Protein AF-A0A182ARY6-F1 (afdb_monomer_lite)

Secondary structure (DSSP, 8-state):
------GGGBTTEEPPSSS--EEETTTTEEE-TTGGGT---TT--BPPP--------------------------------------------TTS-----

Radius of gyration: 28.25 Å; chains: 1; bounding box: 25×79×66 Å

pLDDT: mean 71.65, std 17.61, range [42.81, 94.44]

Structure (mmCIF, N/CA/C/O backbone):
data_AF-A0A182ARY6-F1
#
_entry.id   AF-A0A182ARY6-F1
#
loop_
_atom_site.group_PDB
_atom_site.id
_atom_site.type_symbol
_atom_site.label_atom_id
_atom_site.label_alt_id
_atom_site.label_comp_id
_atom_site.label_asym_id
_atom_site.label_entity_id
_atom_site.label_seq_id
_atom_site.pdbx_PDB_ins_code
_atom_site.Cartn_x
_atom_site.Cartn_y
_atom_site.Cartn_z
_atom_site.occupancy
_atom_site.B_iso_or_equiv
_atom_site.auth_seq_id
_atom_site.auth_comp_id
_atom_site.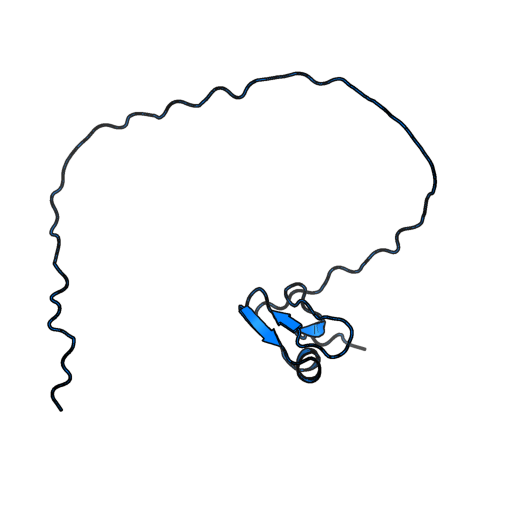auth_asym_id
_atom_site.auth_atom_id
_atom_site.pdbx_PDB_model_num
ATOM 1 N N . MET A 1 1 ? -11.232 -5.020 19.361 1.00 43.62 1 MET A N 1
ATOM 2 C CA . MET A 1 1 ? -10.017 -4.270 18.968 1.00 43.62 1 MET A CA 1
ATOM 3 C C . MET A 1 1 ? -10.121 -3.964 17.479 1.00 43.62 1 MET A C 1
ATOM 5 O O . MET A 1 1 ? -10.078 -4.894 16.686 1.00 43.62 1 MET A O 1
ATOM 9 N N . GLY A 1 2 ? -10.391 -2.713 17.096 1.00 60.28 2 GLY A N 1
ATOM 10 C CA . GLY A 1 2 ? -10.573 -2.341 15.687 1.00 60.28 2 GLY A CA 1
ATOM 11 C C . GLY A 1 2 ? -9.232 -2.223 14.960 1.00 60.28 2 GLY A C 1
ATOM 12 O O . GLY A 1 2 ? -8.321 -1.568 15.460 1.00 60.28 2 GLY A O 1
ATOM 13 N N . TYR A 1 3 ? -9.097 -2.850 13.791 1.00 70.56 3 TYR A N 1
ATOM 14 C CA . TYR A 1 3 ? -7.928 -2.674 12.926 1.00 70.56 3 TYR A CA 1
ATOM 15 C C . TYR A 1 3 ? -7.959 -1.267 12.313 1.00 70.56 3 TYR A C 1
ATOM 17 O O . TYR A 1 3 ? -8.771 -0.994 11.431 1.00 70.56 3 TYR A O 1
ATOM 25 N N . ARG A 1 4 ? -7.080 -0.363 12.764 1.00 85.62 4 ARG A N 1
ATOM 26 C CA . ARG A 1 4 ? -6.921 0.955 12.130 1.00 85.62 4 ARG A CA 1
ATOM 27 C C . ARG A 1 4 ? -6.154 0.786 10.804 1.00 85.62 4 ARG A C 1
ATOM 29 O O . ARG A 1 4 ? -5.073 0.190 10.814 1.00 85.62 4 ARG A O 1
ATOM 36 N N . PRO A 1 5 ? -6.678 1.272 9.664 1.00 90.06 5 PRO A N 1
ATOM 37 C CA . PRO A 1 5 ? -5.998 1.155 8.377 1.00 90.06 5 PRO A CA 1
ATOM 38 C C . PRO A 1 5 ? -4.703 1.976 8.383 1.00 90.06 5 PRO A C 1
ATOM 40 O O . PRO A 1 5 ? -4.710 3.155 8.729 1.00 90.06 5 PRO A O 1
ATOM 43 N N . SER A 1 6 ? -3.588 1.356 7.996 1.00 92.31 6 SER A N 1
ATOM 44 C CA . SER A 1 6 ? -2.265 1.989 7.966 1.00 92.31 6 SER A CA 1
ATOM 45 C C . SER A 1 6 ? -1.385 1.413 6.859 1.00 92.31 6 SER A C 1
ATOM 47 O O . SER A 1 6 ? -1.654 0.333 6.324 1.00 92.31 6 SER A O 1
ATOM 49 N N . CYS A 1 7 ? -0.312 2.113 6.497 1.00 91.62 7 CYS A N 1
ATOM 50 C CA . CYS A 1 7 ? 0.656 1.647 5.501 1.00 91.62 7 CYS A CA 1
ATOM 51 C C . CYS A 1 7 ? 1.231 0.264 5.861 1.00 91.62 7 CYS A C 1
ATOM 53 O O . CYS A 1 7 ? 1.408 -0.576 4.981 1.00 91.62 7 CYS A O 1
ATOM 55 N N . ARG A 1 8 ? 1.410 -0.037 7.152 1.00 90.44 8 ARG A N 1
ATOM 56 C CA . ARG A 1 8 ? 1.838 -1.355 7.648 1.00 90.44 8 ARG A CA 1
ATOM 57 C C . ARG A 1 8 ? 0.874 -2.481 7.243 1.00 90.44 8 ARG A C 1
ATOM 59 O O . ARG A 1 8 ? 1.316 -3.546 6.802 1.00 90.44 8 ARG A O 1
ATOM 66 N N . SER A 1 9 ? -0.435 -2.240 7.320 1.00 89.81 9 SER A N 1
ATOM 67 C CA . SER A 1 9 ? -1.484 -3.206 6.946 1.00 89.81 9 SER A CA 1
ATOM 68 C C . SER A 1 9 ? -1.915 -3.136 5.473 1.00 89.81 9 SER A C 1
ATOM 7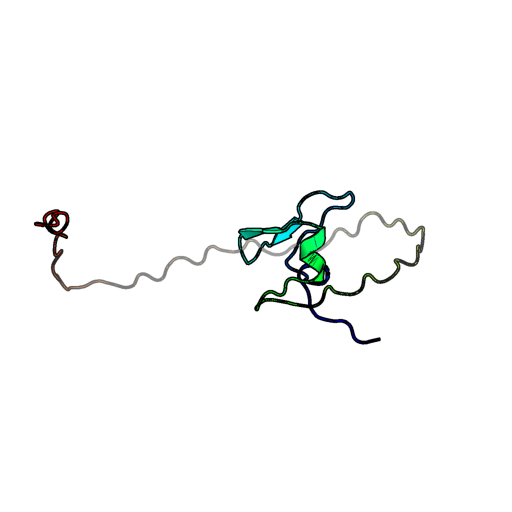0 O O . SER A 1 9 ? -2.747 -3.936 5.043 1.00 89.81 9 SER A O 1
ATOM 72 N N . CYS A 1 10 ? -1.338 -2.226 4.683 1.00 91.81 10 CYS A N 1
ATOM 73 C CA . CYS A 1 10 ? -1.673 -2.035 3.275 1.00 91.81 10 CYS A CA 1
ATOM 74 C C . CYS A 1 10 ? -1.014 -3.086 2.370 1.00 91.81 10 CYS A C 1
ATOM 76 O O . CYS A 1 10 ? 0.200 -3.277 2.410 1.00 91.81 10 CYS A O 1
ATOM 78 N N . ARG A 1 11 ? -1.784 -3.697 1.465 1.00 92.12 11 ARG A N 1
ATOM 79 C CA . ARG A 1 11 ? -1.295 -4.644 0.448 1.00 92.12 11 ARG A CA 1
ATOM 80 C C . ARG A 1 11 ? -0.211 -4.066 -0.466 1.00 92.12 11 ARG A C 1
ATOM 82 O O . ARG A 1 11 ? 0.649 -4.814 -0.916 1.00 92.12 11 ARG A O 1
ATOM 89 N N . HIS A 1 12 ? -0.234 -2.761 -0.722 1.00 91.94 12 HIS A N 1
ATOM 90 C CA . HIS A 1 12 ? 0.692 -2.096 -1.647 1.00 91.94 12 HIS A CA 1
ATOM 91 C C . HIS A 1 12 ? 2.015 -1.667 -1.013 1.00 91.94 12 HIS A C 1
ATOM 93 O O . HIS A 1 12 ? 2.888 -1.152 -1.713 1.00 91.94 12 HIS A O 1
ATOM 99 N N . CYS A 1 13 ? 2.157 -1.831 0.301 1.00 91.94 13 CYS A N 1
ATOM 100 C CA . CYS A 1 13 ? 3.396 -1.516 0.992 1.00 91.94 13 CYS A CA 1
ATOM 101 C C . CYS A 1 13 ? 4.201 -2.803 1.195 1.00 91.94 13 CYS A C 1
ATOM 103 O O . CYS A 1 13 ? 3.671 -3.789 1.708 1.00 91.94 13 CYS A O 1
ATOM 105 N N . ALA A 1 14 ? 5.471 -2.808 0.817 1.00 91.12 14 ALA A N 1
ATOM 106 C CA . ALA A 1 14 ? 6.422 -3.843 1.191 1.00 91.12 14 ALA A CA 1
ATOM 107 C C . ALA A 1 14 ? 7.116 -3.384 2.477 1.00 91.12 14 ALA A C 1
ATOM 109 O O . ALA A 1 14 ? 7.814 -2.375 2.465 1.00 91.12 14 ALA A O 1
ATOM 110 N N . MET A 1 15 ? 6.862 -4.072 3.591 1.00 86.69 15 MET A N 1
ATOM 111 C CA . MET A 1 15 ? 7.560 -3.816 4.851 1.00 86.69 15 MET A CA 1
ATOM 112 C C . MET A 1 15 ? 8.588 -4.925 5.045 1.00 86.69 15 MET A C 1
ATOM 114 O O . MET A 1 15 ? 8.176 -6.086 5.155 1.00 86.69 15 MET A O 1
ATOM 118 N N . PRO A 1 16 ? 9.884 -4.605 5.059 1.00 83.81 16 PRO A N 1
ATOM 119 C CA . PRO A 1 16 ? 10.884 -5.595 5.383 1.00 83.81 16 PRO A CA 1
ATOM 120 C C . PRO A 1 16 ? 10.853 -5.954 6.875 1.00 83.81 16 PRO A C 1
ATOM 122 O O . PRO A 1 16 ? 10.318 -5.217 7.709 1.00 83.81 16 PRO A O 1
ATOM 125 N N . GLN A 1 17 ? 11.398 -7.122 7.209 1.00 79.31 17 GLN A N 1
ATOM 126 C CA . GLN A 1 17 ? 11.543 -7.567 8.591 1.00 79.31 17 GLN A CA 1
ATOM 127 C C . GLN A 1 17 ? 12.925 -7.142 9.087 1.00 79.31 17 GLN A C 1
ATOM 129 O O . GLN A 1 17 ? 13.915 -7.592 8.532 1.00 79.31 17 GLN A O 1
ATOM 134 N N . GLY A 1 18 ? 12.996 -6.304 10.126 1.00 77.50 18 GLY A N 1
ATOM 135 C CA . GLY A 1 18 ? 14.284 -5.928 10.731 1.00 77.50 18 GLY A CA 1
ATOM 136 C C . GLY A 1 18 ? 14.603 -4.434 10.782 1.00 77.50 18 GLY A C 1
ATOM 137 O O . GLY A 1 18 ? 15.771 -4.072 10.765 1.00 77.50 18 GLY A O 1
ATOM 138 N N . GLY A 1 19 ? 13.598 -3.555 10.859 1.00 80.62 19 GLY A N 1
ATOM 139 C CA . GLY A 1 19 ? 13.835 -2.118 11.076 1.00 80.62 19 GLY A CA 1
ATOM 140 C C . GLY A 1 19 ? 14.357 -1.360 9.851 1.00 80.62 19 GLY A C 1
ATOM 141 O O . GLY A 1 19 ? 14.727 -0.196 9.956 1.00 80.62 19 GLY A O 1
ATOM 142 N N . GLU A 1 20 ? 14.361 -1.987 8.677 1.00 87.44 20 GLU A N 1
ATOM 143 C CA . GLU A 1 20 ? 14.612 -1.301 7.410 1.00 87.44 20 GLU A CA 1
ATOM 144 C C . GLU A 1 20 ? 13.393 -0.486 6.954 1.00 87.44 20 GLU A C 1
ATOM 146 O O . GLU A 1 20 ? 12.242 -0.732 7.334 1.00 87.44 20 GLU A O 1
ATOM 151 N N . SER A 1 21 ? 13.658 0.503 6.099 1.00 91.25 21 SER A N 1
ATOM 152 C CA . SER A 1 21 ? 12.609 1.294 5.459 1.00 91.25 21 SER A CA 1
ATOM 153 C C . SER A 1 21 ? 11.769 0.426 4.525 1.00 91.25 21 SER A C 1
ATOM 155 O O . SER A 1 21 ? 12.286 -0.265 3.652 1.00 91.25 21 SER A O 1
ATOM 157 N N . GLY A 1 22 ? 10.451 0.495 4.686 1.00 92.31 22 GLY A N 1
ATOM 158 C CA . GLY A 1 22 ? 9.505 -0.088 3.749 1.00 92.31 22 GLY A CA 1
ATOM 159 C C . GLY A 1 22 ? 9.378 0.719 2.463 1.00 92.31 22 GLY A C 1
ATOM 160 O O . GLY A 1 22 ? 9.905 1.821 2.329 1.00 92.31 22 GLY A O 1
ATOM 161 N N . TRP A 1 23 ? 8.613 0.191 1.517 1.00 94.44 23 TRP A N 1
ATOM 162 C CA . TRP A 1 23 ? 8.343 0.836 0.236 1.00 94.44 23 TRP A CA 1
ATOM 163 C C . TRP A 1 23 ? 6.853 0.807 -0.094 1.00 94.44 23 TRP A C 1
ATOM 165 O O . TRP A 1 23 ? 6.211 -0.241 -0.020 1.00 94.44 23 TRP A O 1
ATOM 175 N N . CYS A 1 24 ? 6.283 1.944 -0.494 1.00 92.50 24 CYS A N 1
ATOM 176 C CA . CYS A 1 24 ? 4.929 2.009 -1.043 1.00 92.50 24 CYS A CA 1
ATOM 177 C C . CYS A 1 24 ? 4.984 1.929 -2.570 1.00 92.50 24 CYS A C 1
ATOM 179 O O . CYS A 1 24 ? 5.405 2.889 -3.213 1.00 92.50 24 CYS A O 1
ATOM 181 N N . HIS A 1 25 ? 4.476 0.854 -3.176 1.00 92.75 25 HIS A N 1
ATOM 182 C CA . HIS A 1 25 ? 4.486 0.722 -4.638 1.00 92.75 25 HIS A CA 1
ATOM 183 C C . HIS A 1 25 ? 3.571 1.729 -5.345 1.00 92.75 25 HIS A C 1
ATOM 185 O O . HIS A 1 25 ? 3.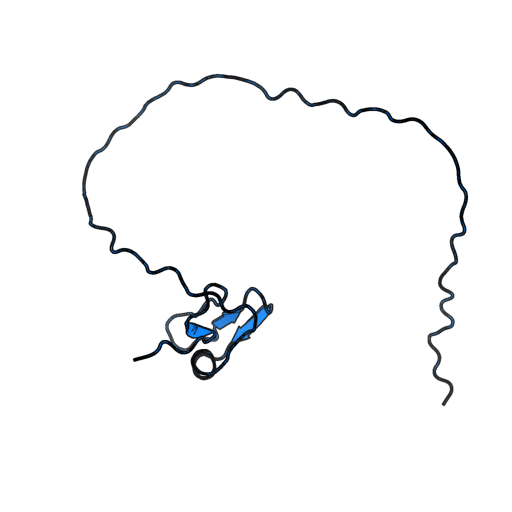913 2.198 -6.425 1.00 92.75 25 HIS A O 1
ATOM 191 N N . LEU A 1 26 ? 2.443 2.104 -4.732 1.00 91.75 26 LEU A N 1
ATOM 192 C CA . LEU A 1 26 ? 1.506 3.055 -5.342 1.00 91.75 26 LEU A CA 1
ATOM 193 C C . LEU A 1 26 ? 1.982 4.503 -5.253 1.00 91.75 26 LEU A C 1
ATOM 195 O O . LEU A 1 26 ? 1.845 5.254 -6.211 1.00 91.75 26 LEU A O 1
ATOM 199 N N . ARG A 1 27 ? 2.553 4.901 -4.112 1.00 90.62 27 ARG A N 1
ATOM 200 C CA . ARG A 1 27 ? 3.093 6.258 -3.937 1.00 90.62 27 ARG A CA 1
ATOM 201 C C . ARG A 1 27 ? 4.542 6.397 -4.410 1.00 90.62 27 ARG A C 1
ATOM 203 O O . ARG A 1 27 ? 5.023 7.519 -4.485 1.00 90.62 27 ARG A O 1
ATOM 210 N N . ARG A 1 28 ? 5.217 5.281 -4.710 1.00 93.50 28 ARG A N 1
ATOM 211 C CA . ARG A 1 28 ? 6.626 5.202 -5.126 1.00 93.50 28 ARG A CA 1
ATOM 212 C C . ARG A 1 28 ? 7.567 5.933 -4.156 1.00 93.50 28 ARG A C 1
ATOM 214 O O . ARG A 1 28 ? 8.362 6.767 -4.574 1.00 93.50 28 ARG A O 1
ATOM 221 N N . LEU A 1 29 ? 7.443 5.633 -2.860 1.00 93.44 29 LEU A N 1
ATOM 222 C CA . LEU A 1 29 ? 8.241 6.259 -1.799 1.00 93.44 29 LEU A CA 1
ATOM 223 C C . LEU A 1 29 ? 8.661 5.272 -0.710 1.00 93.44 29 LEU A C 1
ATOM 225 O O . LEU A 1 29 ? 7.977 4.270 -0.473 1.00 93.44 29 LEU A O 1
ATOM 229 N N . ALA A 1 30 ? 9.752 5.612 -0.022 1.00 93.75 30 ALA A N 1
ATOM 230 C CA . ALA A 1 30 ? 10.224 4.913 1.166 1.00 93.75 30 ALA A CA 1
ATOM 231 C C . ALA A 1 30 ? 9.381 5.286 2.397 1.00 93.75 30 ALA A C 1
ATOM 233 O O . ALA A 1 30 ? 9.009 6.444 2.587 1.00 93.75 30 ALA A O 1
ATOM 234 N N . ILE A 1 31 ? 9.070 4.298 3.232 1.00 92.62 31 ILE A N 1
ATOM 235 C CA . ILE A 1 31 ? 8.268 4.435 4.448 1.00 92.62 31 ILE A CA 1
ATOM 236 C C . ILE A 1 31 ? 9.143 4.055 5.637 1.00 92.62 31 ILE A C 1
ATOM 238 O O . ILE A 1 31 ? 9.595 2.916 5.729 1.00 92.62 31 ILE A O 1
ATOM 242 N N . HIS A 1 32 ? 9.334 4.974 6.578 1.00 92.50 32 HIS A N 1
ATOM 243 C CA . HIS A 1 32 ? 10.041 4.659 7.817 1.00 92.50 32 HIS A CA 1
ATOM 244 C C . HIS A 1 32 ? 9.257 3.611 8.636 1.00 92.50 32 HIS A C 1
ATOM 246 O O . HIS A 1 32 ? 8.027 3.732 8.737 1.00 92.50 32 HIS A O 1
ATOM 252 N N . PRO A 1 33 ? 9.909 2.592 9.221 1.00 89.81 33 PRO A N 1
ATOM 253 C CA . PRO A 1 33 ? 9.222 1.504 9.917 1.00 89.81 33 PRO A CA 1
ATOM 254 C C . PRO A 1 33 ? 8.340 1.978 11.078 1.00 89.81 33 PRO A C 1
ATOM 256 O O . PRO A 1 33 ? 7.189 1.541 11.160 1.00 89.81 33 PRO A O 1
ATOM 259 N N . GLU A 1 34 ? 8.802 2.922 11.897 1.00 90.38 34 GLU A N 1
ATOM 260 C CA . GLU A 1 34 ? 8.019 3.510 12.998 1.00 90.38 34 GLU A CA 1
ATOM 261 C C . GLU A 1 34 ? 6.755 4.209 12.484 1.00 90.38 34 GLU A C 1
ATOM 263 O O . GLU A 1 34 ? 5.657 3.961 12.977 1.00 90.38 34 GLU A O 1
ATOM 268 N N . LEU A 1 35 ? 6.879 4.995 11.411 1.00 90.19 35 LEU A N 1
ATOM 269 C CA . LEU A 1 35 ? 5.758 5.754 10.854 1.00 90.19 35 LEU A CA 1
ATOM 270 C C . LEU A 1 35 ? 4.748 4.867 10.116 1.00 90.19 35 LEU A C 1
ATOM 272 O O . LEU A 1 35 ? 3.600 5.257 9.907 1.00 90.19 35 LEU A O 1
ATOM 276 N N . SER A 1 36 ? 5.140 3.658 9.708 1.00 90.56 36 SER A N 1
ATOM 277 C CA . SER A 1 36 ? 4.290 2.769 8.909 1.00 90.56 36 SER A CA 1
ATOM 278 C C . SER A 1 36 ? 2.975 2.383 9.605 1.00 90.56 36 SER A C 1
ATOM 280 O O . SER A 1 36 ? 1.980 2.115 8.924 1.00 90.56 36 SER A O 1
ATOM 282 N N . ALA A 1 37 ? 2.955 2.355 10.943 1.00 90.06 37 ALA A N 1
ATOM 283 C CA . ALA A 1 37 ? 1.775 2.025 11.742 1.00 90.06 37 ALA A CA 1
ATOM 284 C C . ALA A 1 37 ? 0.798 3.204 11.889 1.00 90.06 37 ALA A C 1
ATOM 286 O O . ALA A 1 37 ? -0.402 2.987 12.074 1.00 90.06 37 ALA A O 1
ATOM 287 N N . GLU A 1 38 ? 1.299 4.432 11.777 1.00 90.75 38 GLU A N 1
ATOM 288 C CA . GLU A 1 38 ? 0.539 5.665 11.993 1.00 90.75 38 GLU A CA 1
ATOM 289 C C . GLU A 1 38 ? 0.050 6.277 10.682 1.00 90.75 38 GLU A C 1
ATOM 291 O O . GLU A 1 38 ? -1.070 6.798 10.624 1.00 90.75 38 GLU A O 1
ATOM 296 N N . LEU A 1 39 ? 0.873 6.165 9.635 1.00 89.19 39 LEU A N 1
ATOM 297 C CA . LEU A 1 39 ? 0.604 6.685 8.305 1.00 89.19 39 LEU A CA 1
ATOM 298 C C . LEU A 1 39 ? -0.526 5.924 7.625 1.00 89.19 39 LEU A C 1
ATOM 300 O O . LEU A 1 39 ? -0.590 4.693 7.630 1.00 89.19 39 LEU A O 1
ATOM 304 N N . TRP A 1 40 ? -1.361 6.688 6.936 1.00 89.31 40 TRP A N 1
ATOM 305 C CA . TRP A 1 40 ? -2.406 6.186 6.065 1.00 89.31 40 TRP A CA 1
ATOM 306 C C . TRP A 1 40 ? -2.176 6.692 4.641 1.00 89.31 40 TRP A C 1
ATOM 308 O O . TRP A 1 40 ? -1.632 7.774 4.415 1.00 89.31 40 TRP A O 1
ATOM 318 N N . CYS A 1 41 ? -2.572 5.884 3.663 1.00 87.00 41 CYS A N 1
ATOM 319 C CA . CYS A 1 41 ? -2.608 6.291 2.267 1.00 87.00 41 CYS A CA 1
ATOM 320 C C . CYS A 1 41 ? -4.031 6.112 1.739 1.00 87.00 41 CYS A C 1
ATOM 322 O O . CYS A 1 41 ? -4.689 5.132 2.079 1.00 87.00 41 CYS A O 1
ATOM 324 N N . HIS A 1 42 ? -4.477 7.016 0.861 1.00 88.81 42 HIS A N 1
ATOM 325 C CA . HIS A 1 42 ? -5.801 6.942 0.223 1.00 88.81 42 HIS A CA 1
ATOM 326 C C . HIS A 1 42 ? -6.035 5.643 -0.558 1.00 88.81 42 HIS A C 1
ATOM 328 O O . HIS A 1 42 ? -7.170 5.261 -0.810 1.00 88.81 42 HIS A O 1
ATOM 334 N N . HIS A 1 43 ? -4.959 4.943 -0.908 1.00 88.50 43 HIS A N 1
ATOM 335 C CA . HIS A 1 43 ? -4.992 3.679 -1.634 1.00 88.50 43 HIS A CA 1
ATOM 336 C C . HIS A 1 43 ? -4.904 2.456 -0.714 1.00 88.50 43 HIS A C 1
ATOM 338 O O . HIS A 1 43 ? -4.491 1.374 -1.141 1.00 88.50 43 HIS A O 1
ATOM 344 N N . TRP A 1 44 ? -5.194 2.627 0.578 1.00 92.50 44 TRP A N 1
ATOM 345 C CA . TRP A 1 44 ? -5.129 1.529 1.526 1.00 92.50 44 TRP A CA 1
ATOM 346 C C . TRP A 1 44 ? -6.076 0.404 1.103 1.00 92.50 44 TRP A C 1
ATOM 348 O O . TRP A 1 44 ? -7.269 0.607 0.909 1.00 92.50 44 TRP A O 1
ATOM 358 N N . THR A 1 45 ? -5.515 -0.797 0.994 1.00 92.44 45 THR A N 1
ATOM 359 C CA . THR A 1 45 ? -6.257 -2.035 0.760 1.00 92.44 45 THR A CA 1
ATOM 360 C C . THR A 1 45 ? -5.753 -3.066 1.754 1.00 92.44 45 THR A C 1
ATOM 362 O O . THR A 1 45 ? -4.538 -3.249 1.876 1.00 92.44 45 THR A O 1
ATOM 365 N N . ALA A 1 46 ? -6.660 -3.739 2.462 1.00 89.44 46 ALA A N 1
ATOM 366 C CA . ALA A 1 46 ? -6.294 -4.761 3.436 1.00 89.44 46 ALA A CA 1
ATOM 367 C C . ALA A 1 46 ? -5.447 -5.875 2.789 1.00 89.44 46 ALA A C 1
ATOM 369 O O . ALA A 1 46 ? -5.753 -6.359 1.695 1.00 89.44 46 ALA A O 1
ATOM 370 N N . ARG A 1 47 ? -4.367 -6.299 3.460 1.00 87.12 47 ARG A N 1
ATOM 371 C CA . ARG A 1 47 ? -3.635 -7.513 3.064 1.00 87.12 47 ARG A CA 1
ATOM 372 C C . ARG A 1 47 ? -4.547 -8.730 3.202 1.00 87.12 47 ARG A C 1
ATOM 374 O O . ARG A 1 47 ? -5.189 -8.903 4.234 1.00 87.12 47 ARG A O 1
ATOM 381 N N . SER A 1 48 ? -4.556 -9.590 2.185 1.00 82.81 48 SER A N 1
ATOM 382 C CA . SER A 1 48 ? -5.247 -10.877 2.260 1.00 82.81 48 SER A CA 1
ATOM 383 C C . SER A 1 48 ? -4.658 -11.714 3.404 1.00 82.81 48 SER A C 1
ATOM 385 O O . SER A 1 48 ? -3.427 -11.775 3.524 1.00 82.81 48 SER A O 1
ATOM 387 N N . PRO A 1 49 ? -5.492 -12.347 4.246 1.00 80.44 49 PRO A N 1
ATOM 388 C CA . PRO A 1 49 ? -5.001 -13.248 5.277 1.00 80.44 49 PRO A CA 1
ATOM 389 C C . PRO A 1 49 ? -4.225 -14.392 4.620 1.00 80.44 49 PRO A C 1
ATOM 391 O O . PRO A 1 49 ? -4.639 -14.930 3.591 1.00 80.44 49 PRO A O 1
ATOM 394 N N . ARG A 1 50 ? -3.076 -14.751 5.197 1.00 76.25 50 ARG A N 1
ATOM 395 C CA . ARG A 1 50 ? -2.340 -15.944 4.775 1.00 76.25 50 ARG A CA 1
ATOM 396 C C . ARG A 1 50 ? -3.039 -17.147 5.401 1.00 76.25 50 ARG A C 1
ATOM 398 O O . ARG A 1 50 ? -3.077 -17.250 6.624 1.00 76.25 50 ARG A O 1
ATOM 405 N N . LEU A 1 51 ? -3.620 -18.013 4.574 1.00 80.25 51 LEU A N 1
ATOM 406 C CA . LEU A 1 51 ? -4.136 -19.300 5.035 1.00 80.25 51 LEU A CA 1
ATOM 407 C C . LEU A 1 51 ? -2.947 -20.168 5.488 1.00 80.25 51 LEU A C 1
ATOM 409 O O . LEU A 1 51 ? -1.921 -20.165 4.801 1.00 80.25 51 LEU A O 1
ATOM 413 N N . PRO A 1 52 ? -3.041 -20.890 6.617 1.00 77.06 52 PRO A N 1
ATOM 414 C CA . PRO A 1 52 ? -2.042 -21.892 6.956 1.00 77.06 52 PRO A CA 1
ATOM 415 C C . PRO A 1 52 ? -2.066 -22.982 5.879 1.00 77.06 52 PRO A C 1
ATOM 417 O O . PRO A 1 52 ? -3.103 -23.597 5.639 1.00 77.06 52 PRO A O 1
ATOM 420 N N . CYS A 1 53 ? -0.936 -23.212 5.208 1.00 71.50 53 CYS A N 1
ATOM 421 C CA . CYS A 1 53 ? -0.784 -24.364 4.327 1.00 71.50 53 CYS A CA 1
ATOM 422 C C . CYS A 1 53 ? -0.766 -25.615 5.210 1.00 71.50 53 CYS A C 1
ATOM 424 O O . CYS A 1 53 ? 0.245 -25.906 5.846 1.00 71.50 53 CYS A O 1
ATOM 426 N N . SER A 1 54 ? -1.879 -26.341 5.295 1.00 66.75 54 SER A N 1
ATOM 427 C CA . SER A 1 54 ? -1.871 -27.700 5.828 1.00 66.75 54 SER A CA 1
ATOM 428 C C . SER A 1 54 ? -0.981 -28.540 4.916 1.00 66.75 54 SER A C 1
ATOM 430 O O . SER A 1 54 ? -1.331 -28.775 3.760 1.00 66.75 54 SER A O 1
ATOM 432 N N . GLY A 1 55 ? 0.195 -28.926 5.406 1.00 66.44 55 GLY A N 1
ATOM 433 C CA . GLY A 1 55 ? 1.080 -29.847 4.708 1.00 66.44 55 GLY A CA 1
ATOM 434 C C . GLY A 1 55 ? 0.385 -31.192 4.528 1.00 66.44 55 GLY A C 1
ATOM 435 O O . GLY A 1 55 ? 0.348 -31.999 5.450 1.00 66.44 55 GLY A O 1
ATOM 436 N N . SER A 1 56 ? -0.169 -31.427 3.343 1.00 54.28 56 SER A N 1
ATOM 437 C CA . SER A 1 56 ? -0.348 -32.778 2.823 1.00 54.28 56 SER A CA 1
ATOM 438 C C . SER A 1 56 ? 0.874 -33.080 1.974 1.00 54.28 56 SER A C 1
ATOM 440 O O . SER A 1 56 ? 0.954 -32.739 0.797 1.00 54.28 56 SER A O 1
ATOM 442 N N . GLU A 1 57 ? 1.863 -33.657 2.643 1.00 62.69 57 GLU A N 1
ATOM 443 C CA . GLU A 1 57 ? 2.989 -34.344 2.034 1.00 62.69 57 GLU A CA 1
ATOM 444 C C . GLU A 1 57 ? 2.472 -35.441 1.078 1.00 62.69 57 GLU A C 1
ATOM 446 O O . GLU A 1 57 ? 1.563 -36.192 1.424 1.00 62.69 57 GLU A O 1
ATOM 451 N N . GLN A 1 58 ? 3.140 -35.571 -0.072 1.00 53.88 58 GLN A N 1
ATOM 452 C CA . GLN A 1 58 ? 3.239 -36.773 -0.915 1.00 53.88 58 GLN A CA 1
ATOM 453 C C . GLN A 1 58 ? 2.048 -37.164 -1.810 1.00 53.88 58 GLN A C 1
ATOM 455 O O . GLN A 1 58 ? 1.074 -37.792 -1.411 1.00 53.88 58 GLN A O 1
ATOM 460 N N . GLY A 1 59 ? 2.250 -36.918 -3.104 1.00 46.41 59 GLY A N 1
ATOM 461 C CA . GLY A 1 59 ? 1.513 -37.527 -4.205 1.00 46.41 59 GLY A CA 1
ATOM 462 C C . GLY A 1 59 ? 2.222 -37.207 -5.514 1.00 46.41 59 GLY A C 1
ATOM 463 O O . GLY A 1 59 ? 1.779 -36.347 -6.267 1.00 46.41 59 GLY A O 1
ATOM 464 N N . GLY A 1 60 ? 3.382 -37.829 -5.741 1.00 53.06 60 GLY A N 1
ATOM 465 C CA . GLY A 1 60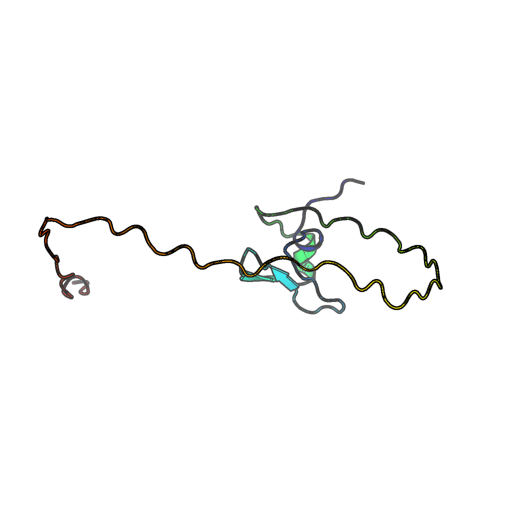 ? 4.072 -37.738 -7.020 1.00 53.06 60 GLY A CA 1
ATOM 466 C C . GLY A 1 60 ? 3.178 -38.274 -8.134 1.00 53.06 60 GLY A C 1
ATOM 467 O O . GLY A 1 60 ? 2.722 -39.412 -8.072 1.00 53.06 60 GLY A O 1
ATOM 468 N N . HIS A 1 61 ? 2.951 -37.464 -9.161 1.00 52.34 61 HIS A N 1
ATOM 469 C CA . HIS A 1 61 ? 2.449 -37.950 -10.436 1.00 52.34 61 HIS A CA 1
ATOM 470 C C . HIS A 1 61 ? 3.249 -37.256 -11.542 1.00 52.34 61 HIS A C 1
ATOM 472 O O . HIS A 1 61 ? 3.043 -36.064 -11.785 1.00 52.34 61 HIS A O 1
ATOM 478 N N . PRO A 1 62 ? 4.229 -37.936 -12.165 1.00 57.53 62 PRO A N 1
ATOM 479 C CA . PRO A 1 62 ? 4.792 -37.455 -13.407 1.00 57.53 62 PRO A CA 1
ATOM 480 C C . PRO A 1 62 ? 3.798 -37.739 -14.537 1.00 57.53 62 PRO A C 1
ATOM 482 O O . PRO A 1 62 ? 3.195 -38.803 -14.602 1.00 57.53 62 PRO A O 1
ATOM 485 N N . GLU A 1 63 ? 3.698 -36.773 -15.443 1.00 53.38 63 GLU A N 1
ATOM 486 C CA . GLU A 1 63 ? 3.212 -36.945 -16.810 1.00 53.38 63 GLU A CA 1
ATOM 487 C C . GLU A 1 63 ? 1.711 -37.251 -16.993 1.00 53.38 63 GLU A C 1
ATOM 489 O O . GLU A 1 63 ? 1.249 -38.387 -16.992 1.00 53.38 63 GLU A O 1
ATOM 494 N N . SER A 1 64 ? 0.949 -36.208 -17.333 1.00 50.84 64 SER A N 1
ATOM 495 C CA . SER A 1 64 ? -0.161 -36.374 -18.273 1.00 50.84 64 SER A CA 1
ATOM 496 C C . SER A 1 64 ? 0.078 -35.469 -19.472 1.00 50.84 64 SER A C 1
ATOM 498 O O . SER A 1 64 ? -0.246 -34.283 -19.510 1.00 50.84 64 SER A O 1
ATOM 500 N N . ARG A 1 65 ? 0.765 -36.061 -20.439 1.00 56.28 65 ARG A N 1
ATOM 501 C CA . ARG A 1 65 ? 0.959 -35.573 -21.792 1.00 56.28 65 ARG A CA 1
ATOM 502 C C . ARG A 1 65 ? -0.341 -35.822 -22.556 1.00 56.28 65 ARG A C 1
ATOM 504 O O . ARG A 1 65 ? -0.633 -36.973 -22.853 1.00 56.28 65 ARG A O 1
ATOM 511 N N . SER A 1 66 ? -1.107 -34.783 -22.885 1.00 50.53 66 SER A N 1
ATOM 512 C CA . SER A 1 66 ? -1.955 -34.726 -24.094 1.00 50.53 66 SER A CA 1
ATOM 513 C C . SER A 1 66 ? -2.794 -33.457 -24.135 1.00 50.53 66 SER A C 1
ATOM 515 O O . SER A 1 66 ? -3.547 -33.161 -23.216 1.00 50.53 66 SER A O 1
ATOM 517 N N . GLY A 1 67 ? -2.694 -32.738 -25.249 1.00 49.53 67 GLY A N 1
ATOM 518 C CA . GLY A 1 67 ? -3.560 -31.603 -25.546 1.00 49.53 67 GLY A CA 1
ATOM 519 C C . GLY A 1 67 ? -2.981 -30.720 -26.637 1.00 49.53 67 GLY A C 1
ATOM 520 O O . GLY A 1 67 ? -2.626 -29.577 -26.379 1.00 49.53 67 GLY A O 1
ATOM 521 N N . GLY A 1 68 ? -2.815 -31.272 -27.840 1.00 51.91 68 GLY A N 1
ATOM 522 C CA . GLY A 1 68 ? -2.506 -30.478 -29.025 1.00 51.91 68 GLY A CA 1
ATOM 523 C C . GLY A 1 68 ? -3.701 -29.630 -29.480 1.00 51.91 68 GLY A C 1
ATOM 524 O O . GLY A 1 68 ? -4.852 -30.020 -29.301 1.00 51.91 68 GLY A O 1
ATOM 525 N N . GLY A 1 69 ? -3.391 -28.498 -30.118 1.00 50.47 69 GLY A N 1
ATOM 526 C CA . GLY A 1 69 ? -4.323 -27.622 -30.842 1.00 50.47 69 GLY A CA 1
ATOM 527 C C . GLY A 1 69 ? -4.191 -26.171 -30.371 1.00 50.47 69 GLY A C 1
ATOM 528 O O . GLY A 1 69 ? -4.376 -25.889 -29.198 1.00 50.47 69 GLY A O 1
ATOM 529 N N . ALA A 1 70 ? -3.848 -25.167 -31.172 1.00 61.41 70 ALA A N 1
ATOM 530 C CA . ALA A 1 70 ? -3.579 -25.019 -32.599 1.00 61.41 70 ALA A CA 1
ATOM 531 C C . ALA A 1 70 ? -2.630 -23.800 -32.749 1.00 61.41 70 ALA A C 1
ATOM 533 O O . ALA A 1 70 ? -2.610 -22.947 -31.852 1.00 61.41 70 ALA A O 1
ATOM 534 N N . PRO A 1 71 ? -1.845 -23.652 -33.833 1.00 52.38 71 PRO A N 1
ATOM 535 C CA . PRO A 1 71 ? -1.090 -22.421 -34.048 1.00 52.38 71 PRO A CA 1
ATOM 536 C C . PRO A 1 71 ? -2.062 -21.246 -34.228 1.00 52.38 71 PRO A C 1
ATOM 538 O O . PRO A 1 71 ? -2.949 -21.278 -35.082 1.00 52.38 71 PRO A O 1
ATOM 541 N N . ARG A 1 72 ? -1.908 -20.203 -33.404 1.00 60.03 72 ARG A N 1
ATOM 542 C CA . ARG A 1 72 ? -2.644 -18.941 -33.556 1.00 60.03 72 ARG A CA 1
ATOM 543 C C . ARG A 1 72 ? -2.239 -18.327 -34.896 1.00 60.03 72 ARG A C 1
ATOM 545 O O . ARG A 1 72 ? -1.108 -17.874 -35.042 1.00 60.03 72 ARG A O 1
ATOM 552 N N . LEU A 1 73 ? -3.149 -18.336 -35.868 1.00 65.00 73 LEU A N 1
ATOM 553 C CA . LEU A 1 73 ? -2.978 -17.591 -37.113 1.00 65.00 73 LEU A CA 1
ATOM 554 C C . LEU A 1 73 ? -2.827 -16.091 -36.786 1.00 65.00 73 L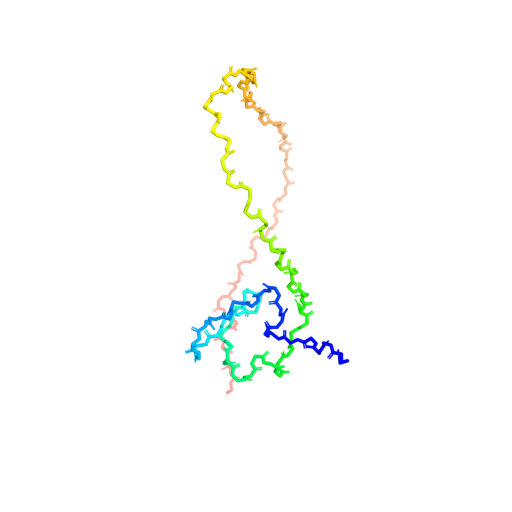EU A C 1
ATOM 556 O O . LEU A 1 73 ? -3.584 -15.581 -35.951 1.00 65.00 73 LEU A O 1
ATOM 560 N N . PRO A 1 74 ? -1.892 -15.366 -37.424 1.00 56.41 74 PRO A N 1
ATOM 561 C CA . PRO A 1 74 ? -1.846 -13.914 -37.340 1.00 56.41 74 PRO A CA 1
ATOM 562 C C . PRO A 1 74 ? -3.118 -13.338 -37.968 1.00 56.41 74 PRO A C 1
ATOM 564 O O . PRO A 1 74 ? -3.417 -13.591 -39.133 1.00 56.41 74 PRO A O 1
ATOM 567 N N . LEU A 1 75 ? -3.883 -12.557 -37.206 1.00 61.47 75 LEU A N 1
ATOM 568 C CA . LEU A 1 75 ? -4.921 -11.705 -37.778 1.00 61.47 75 LEU A CA 1
ATOM 569 C C . LEU A 1 75 ? -4.213 -10.590 -38.550 1.00 61.47 75 LEU A C 1
ATOM 571 O O . LEU A 1 75 ? -3.613 -9.696 -37.955 1.00 61.47 75 LEU A O 1
ATOM 575 N N . HIS A 1 76 ? -4.242 -10.683 -39.878 1.00 60.56 76 HIS A N 1
ATOM 576 C CA . HIS A 1 76 ? -3.762 -9.625 -40.757 1.00 60.56 76 HIS A CA 1
ATOM 577 C C . HIS A 1 76 ? -4.596 -8.343 -40.562 1.00 60.56 76 HIS A C 1
ATOM 579 O O . HIS A 1 76 ? -5.787 -8.412 -40.238 1.00 60.56 76 HIS A O 1
ATOM 585 N N . PRO A 1 77 ? -3.972 -7.169 -40.744 1.00 51.34 77 PRO A N 1
ATOM 586 C CA . PRO A 1 77 ? -4.555 -5.883 -40.395 1.00 51.34 77 PRO A CA 1
ATOM 587 C C . PRO A 1 77 ? -5.643 -5.481 -41.394 1.00 51.34 77 PRO A C 1
ATOM 589 O O . PRO A 1 77 ? -5.483 -5.630 -42.606 1.00 51.34 77 PRO A O 1
ATOM 592 N N . ARG A 1 78 ? -6.756 -4.932 -40.892 1.00 51.88 78 ARG A N 1
ATOM 593 C CA . ARG A 1 78 ? -7.756 -4.293 -41.752 1.00 51.88 78 ARG A CA 1
ATOM 594 C C . ARG A 1 78 ? -7.208 -2.944 -42.204 1.00 51.88 78 ARG A C 1
ATOM 596 O O . ARG A 1 78 ? -7.173 -1.986 -41.440 1.00 51.88 78 ARG A O 1
ATOM 603 N N . GLN A 1 79 ? -6.767 -2.931 -43.453 1.00 44.62 79 GLN A N 1
ATOM 604 C CA . GLN A 1 79 ? -6.477 -1.763 -44.270 1.00 44.62 79 GLN A CA 1
ATOM 605 C C . GLN A 1 79 ? -7.709 -0.839 -44.281 1.00 44.62 79 GLN A C 1
ATOM 607 O O . GLN A 1 79 ? -8.782 -1.239 -44.732 1.00 44.62 79 GLN A O 1
ATOM 612 N N . GLY A 1 80 ? -7.563 0.365 -43.729 1.00 42.81 80 GLY A N 1
ATOM 613 C CA . GLY A 1 80 ? -8.538 1.450 -43.800 1.00 42.81 80 GLY A CA 1
ATOM 614 C C . GLY A 1 80 ? -7.888 2.626 -44.515 1.00 42.81 80 GLY A C 1
ATOM 615 O O . GLY A 1 80 ? -6.837 3.096 -44.094 1.00 42.81 80 GLY A O 1
ATOM 616 N N . VAL A 1 81 ? -8.487 3.006 -45.634 1.00 56.56 81 VAL A N 1
ATOM 617 C CA . VAL A 1 81 ? -8.006 3.984 -46.608 1.00 56.56 81 VAL A CA 1
ATOM 618 C C . VAL A 1 81 ? -8.178 5.425 -46.096 1.00 56.56 81 VAL A C 1
ATOM 620 O O . VAL A 1 81 ? -9.218 5.763 -45.543 1.00 56.56 81 VAL A O 1
ATOM 623 N N . GLU A 1 82 ? -7.090 6.190 -46.196 1.00 50.56 82 GLU A N 1
ATOM 624 C CA . GLU A 1 82 ? -6.918 7.570 -46.705 1.00 50.56 82 GLU A CA 1
ATOM 625 C C . GLU A 1 82 ? -8.112 8.546 -46.583 1.00 50.56 82 GLU A C 1
ATOM 627 O O . GLU A 1 82 ? -9.186 8.288 -47.114 1.00 50.56 82 GLU A O 1
ATOM 632 N N . ASP A 1 83 ? -7.939 9.702 -45.924 1.00 44.75 83 ASP A N 1
ATOM 633 C CA . ASP A 1 83 ? -7.520 10.967 -46.569 1.00 44.75 83 ASP A CA 1
ATOM 634 C C . ASP A 1 83 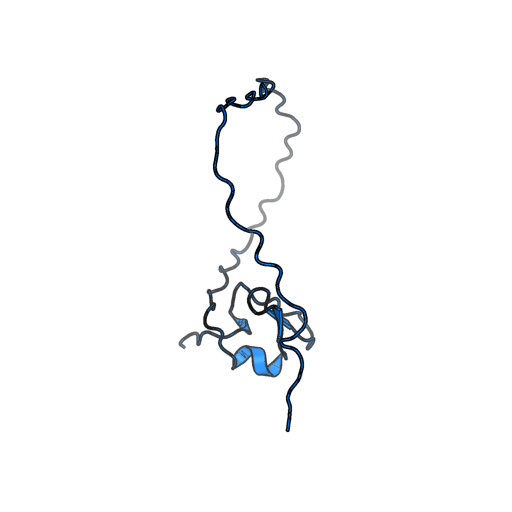? -7.715 12.192 -45.638 1.00 44.75 83 ASP A C 1
ATOM 636 O O . ASP A 1 83 ? -8.687 12.282 -44.891 1.00 44.75 83 ASP A O 1
ATOM 640 N N . GLY A 1 84 ? -6.787 13.152 -45.725 1.00 45.47 84 GLY A N 1
ATOM 641 C CA . GLY A 1 84 ? -7.003 14.583 -45.470 1.00 45.47 84 GLY A CA 1
ATOM 642 C C . GLY A 1 84 ? -7.393 15.077 -44.066 1.00 45.47 84 GLY A C 1
ATOM 643 O O . GLY A 1 84 ? -8.556 15.049 -43.684 1.00 45.47 84 GLY A O 1
ATOM 644 N N . HIS A 1 85 ? -6.465 15.756 -43.381 1.00 49.69 85 HIS A N 1
ATOM 645 C CA . HIS A 1 85 ? -6.520 17.226 -43.262 1.00 49.69 85 HIS A CA 1
ATOM 646 C C . HIS A 1 85 ? -5.256 17.782 -42.597 1.00 49.69 85 HIS A C 1
ATOM 648 O O . HIS A 1 85 ? -4.926 17.494 -41.447 1.00 49.69 85 HIS A O 1
ATOM 654 N N . ALA A 1 86 ? -4.569 18.629 -43.360 1.00 50.53 86 ALA A N 1
ATOM 655 C CA . ALA A 1 86 ? -3.533 19.529 -42.896 1.00 50.53 86 ALA A CA 1
ATOM 656 C C . ALA A 1 86 ? -4.055 20.410 -41.748 1.00 50.53 86 ALA A C 1
ATOM 658 O O . ALA A 1 86 ? -5.114 21.025 -41.856 1.00 50.53 86 ALA A O 1
ATOM 659 N N . GLY A 1 87 ? -3.295 20.495 -40.657 1.00 44.88 87 GLY A N 1
ATOM 660 C CA . GLY A 1 87 ? -3.706 21.244 -39.474 1.00 44.88 87 GLY A CA 1
ATOM 661 C C . GLY A 1 87 ? -2.538 21.599 -38.568 1.00 44.88 87 GLY A C 1
ATOM 662 O O . GLY A 1 87 ? -2.419 21.066 -37.476 1.00 44.88 87 GLY A O 1
ATOM 663 N N . ALA A 1 88 ? -1.684 22.497 -39.057 1.00 52.06 88 ALA A N 1
ATOM 664 C CA . ALA A 1 88 ? -0.857 23.417 -38.279 1.00 52.06 88 ALA A CA 1
ATOM 665 C C . ALA A 1 88 ? -0.070 22.834 -37.086 1.00 52.06 88 ALA A C 1
ATOM 667 O O . ALA A 1 88 ? -0.468 22.908 -35.924 1.00 52.06 88 ALA A O 1
ATOM 668 N N . SER A 1 89 ? 1.160 22.424 -37.398 1.00 51.66 89 SER A N 1
ATOM 669 C CA . SER A 1 89 ? 2.297 22.502 -36.483 1.00 51.66 89 SER A CA 1
ATOM 670 C C . SER A 1 89 ? 2.455 23.951 -36.005 1.00 51.66 89 SER A C 1
ATOM 672 O O . SER A 1 89 ? 3.060 24.784 -36.680 1.00 51.66 89 SER A O 1
ATOM 674 N N . ARG A 1 90 ? 1.863 24.294 -34.858 1.00 61.81 90 ARG A N 1
ATOM 675 C CA . ARG A 1 90 ? 2.253 25.502 -34.131 1.00 61.81 90 ARG A CA 1
ATOM 676 C C . ARG A 1 90 ? 3.484 25.124 -33.329 1.00 61.81 90 ARG A C 1
ATOM 678 O O . ARG A 1 90 ? 3.386 24.522 -32.264 1.00 61.81 90 ARG A O 1
ATOM 685 N N . GLN A 1 91 ? 4.639 25.429 -33.913 1.00 58.91 91 GLN A N 1
ATOM 686 C CA . GLN A 1 91 ? 5.914 25.437 -33.219 1.00 58.91 91 GLN A CA 1
ATOM 687 C C . GLN A 1 91 ? 5.732 26.167 -31.885 1.00 58.91 91 GLN A C 1
ATOM 689 O O . GLN A 1 91 ? 5.286 27.313 -31.850 1.00 58.91 91 GLN A O 1
ATOM 694 N N . LEU A 1 92 ? 6.038 25.476 -30.790 1.00 58.56 92 LEU A N 1
ATOM 695 C CA . LEU A 1 92 ? 6.235 26.099 -29.492 1.00 58.56 92 LEU A CA 1
ATOM 696 C C . LEU A 1 92 ? 7.453 27.010 -29.647 1.00 58.56 92 LEU A C 1
ATOM 698 O O . LEU A 1 92 ? 8.584 26.532 -29.721 1.00 58.56 92 LEU A O 1
ATOM 702 N N . THR A 1 93 ? 7.221 28.312 -29.792 1.00 59.88 93 THR A N 1
ATOM 703 C CA . THR A 1 93 ? 8.284 29.310 -29.764 1.00 59.88 93 THR A CA 1
ATOM 704 C C . THR A 1 93 ? 9.001 29.194 -28.425 1.00 59.88 93 THR A C 1
ATOM 706 O O . THR A 1 93 ? 8.400 29.345 -27.361 1.00 59.88 93 THR A O 1
ATOM 709 N N . LEU A 1 94 ? 10.304 28.928 -28.490 1.00 56.66 94 LEU A N 1
ATOM 710 C CA . LEU A 1 94 ? 11.259 28.889 -27.382 1.00 56.66 94 LEU A CA 1
ATOM 711 C C . LEU A 1 94 ? 11.515 30.302 -26.799 1.00 56.66 94 LEU A C 1
ATOM 713 O O . LEU A 1 94 ? 12.631 30.638 -26.437 1.00 56.66 94 LEU A O 1
ATOM 717 N N . GLU A 1 95 ? 10.480 31.141 -26.744 1.00 57.25 95 GLU A N 1
ATOM 718 C CA . GLU A 1 95 ? 10.519 32.570 -26.387 1.00 57.25 95 GLU A CA 1
ATOM 719 C C . GLU A 1 95 ? 9.589 32.865 -25.190 1.00 57.25 95 GLU A C 1
ATOM 721 O O . GLU A 1 95 ? 9.313 34.013 -24.867 1.00 57.25 95 GLU A O 1
ATOM 726 N N . ALA A 1 96 ? 9.068 31.830 -24.520 1.00 54.47 96 ALA A N 1
ATOM 727 C CA . ALA A 1 96 ? 8.273 31.960 -23.291 1.00 54.47 96 ALA A CA 1
ATOM 728 C C . ALA A 1 96 ? 9.095 31.666 -22.016 1.00 54.47 96 ALA A C 1
ATOM 730 O O . ALA A 1 96 ? 8.535 31.432 -20.948 1.00 54.47 96 ALA A O 1
ATOM 731 N N . LEU A 1 97 ? 10.429 31.660 -22.135 1.00 58.19 97 LEU A N 1
ATOM 732 C CA . LEU A 1 97 ? 11.406 31.387 -21.072 1.00 58.19 97 LEU A CA 1
ATOM 733 C C . LEU A 1 97 ? 12.216 32.637 -20.680 1.00 58.19 97 LEU A C 1
ATOM 735 O O . LEU A 1 97 ? 13.415 32.554 -20.439 1.00 58.19 97 LEU A O 1
ATOM 739 N N . LEU A 1 98 ? 11.567 33.799 -20.575 1.00 61.62 98 LEU A N 1
ATOM 740 C CA . LEU A 1 98 ? 12.174 34.988 -19.970 1.00 61.62 98 LEU A CA 1
ATOM 741 C C . LEU A 1 98 ? 11.215 35.625 -18.953 1.00 61.62 98 LEU A C 1
ATOM 743 O O . LEU A 1 98 ? 10.253 36.282 -19.354 1.00 61.62 98 LEU A O 1
ATOM 747 N N . PRO A 1 99 ? 11.466 35.484 -17.640 1.00 62.53 99 PRO A N 1
ATOM 748 C CA . PRO A 1 99 ? 10.989 36.465 -16.681 1.00 62.53 99 PRO A CA 1
ATOM 749 C C . PRO A 1 99 ? 11.780 37.761 -16.901 1.00 62.53 99 PRO A C 1
ATOM 751 O O . PRO A 1 99 ? 12.979 37.826 -16.641 1.00 62.53 99 PRO A O 1
ATOM 754 N N . GLN A 1 100 ? 11.117 38.796 -17.411 1.00 65.81 100 GLN A N 1
ATOM 755 C CA . GLN A 1 100 ? 11.561 40.165 -17.170 1.00 65.81 100 GLN A CA 1
ATOM 756 C C . GLN A 1 100 ? 10.972 40.561 -15.822 1.00 65.81 100 GLN A C 1
ATOM 758 O O . GLN A 1 100 ? 9.774 40.808 -15.784 1.00 65.81 100 GLN A O 1
ATOM 763 N N . PHE A 1 101 ? 11.762 40.478 -14.751 1.00 56.53 101 PHE A N 1
ATOM 764 C CA . PHE A 1 101 ? 11.783 41.336 -13.553 1.00 56.53 101 PHE A CA 1
ATOM 765 C C . PHE A 1 101 ? 12.705 40.710 -12.502 1.00 56.53 101 PHE A C 1
ATOM 767 O O . PHE A 1 101 ? 12.501 39.522 -12.163 1.00 56.53 101 PHE A O 1
#

Foldseek 3Di:
DDQDFFQLQAPQKADDPDQDWIARNVVGDTHGPVCRSVHDDPNGDGDDDDDPPPDPDDDDDPDDDDDDDDPDDDPDDPDDDDDDDDDDPPPPPPPPPDDDD

Sequence (101 aa):
MGYRPSCRSCRHCAMPQGGESGWCHLRRLAIHPELSAELWCHHWTARSPRLPCSGSEQGGHPESRSGGGAPRLPLHPRQGVEDGHAGASRQLTLEALLPQF